Protein AF-A0A6C0HAN4-F1 (afdb_monomer_lite)

pLDDT: mean 85.99, std 15.48, range [33.06, 98.5]

Secondary structure (DSSP, 8-state):
-----BSSSHHHHHHHHT--S--TT-EEEEES-TTSSTB-SSHHHHHHH--EEEEE--STTHHHHHHH-TTSEEE--EEESSSS--EEE-SSTT-EEGGG--S-----EEE---EEEHHHHHHHHHTT--

Sequence (130 aa):
MNYFYSQQGEDIYIYNNFINKIVPDGTFIELGAVDGVIYSNTKFFEDKLKFSGTLIEPTNQYANLIQNRPNCNCYNVAVNYTNEKVKFLGNFATAGLVPWMKNLKIFGIQIHKNIMLMENLFAKLSKKAI

Foldseek 3Di:
DQDAAAPPCLLVVCCVPPNVAADQLAEDEDELCQLVRHRDSCVSCCVPNVYEYEYEHQAPSLVNNCVNCVRHNYDNAAEDQDPDWFKWADNDSPTGTPVPDPDDPDDDIDTGDHYDHPVVVVVVVCVSVD

Radius of gyration: 15.44 Å; chains: 1; bounding box: 38×29×43 Å

Organism: NCBI:txid1070528

Structure (mmCIF, N/CA/C/O backbone):
data_AF-A0A6C0HAN4-F1
#
_entry.id   AF-A0A6C0HAN4-F1
#
loop_
_atom_site.group_PDB
_atom_site.id
_atom_site.type_symbol
_atom_site.label_atom_id
_atom_site.label_alt_id
_atom_site.label_comp_id
_atom_site.label_asym_id
_atom_site.label_entity_id
_atom_site.label_seq_id
_atom_site.pdbx_PDB_ins_code
_atom_site.Cartn_x
_atom_site.Cartn_y
_atom_site.Cartn_z
_atom_site.occupancy
_atom_site.B_iso_or_equiv
_atom_site.auth_seq_id
_atom_site.auth_comp_id
_atom_site.auth_asym_id
_atom_site.auth_atom_id
_atom_site.pdbx_PDB_model_num
ATOM 1 N N . MET A 1 1 ? -20.244 -5.641 12.432 1.00 66.00 1 MET A N 1
ATOM 2 C CA . MET A 1 1 ? -19.399 -6.660 11.772 1.00 66.00 1 MET A CA 1
ATOM 3 C C . MET A 1 1 ? -18.113 -6.004 11.305 1.00 66.00 1 MET A C 1
ATOM 5 O O . MET A 1 1 ? -18.171 -4.879 10.818 1.00 66.00 1 MET A O 1
ATOM 9 N N . ASN A 1 2 ? -16.978 -6.680 11.488 1.00 82.88 2 ASN A N 1
ATOM 10 C CA . ASN A 1 2 ? -15.715 -6.272 10.876 1.00 82.88 2 ASN A CA 1
ATOM 11 C C . ASN A 1 2 ? -15.754 -6.659 9.395 1.00 82.88 2 ASN A C 1
ATOM 13 O O . ASN A 1 2 ? -16.180 -7.765 9.071 1.00 82.88 2 ASN A O 1
ATOM 17 N N . TYR A 1 3 ? -15.370 -5.733 8.520 1.00 92.50 3 TYR A N 1
ATOM 18 C CA . TYR A 1 3 ? -15.288 -5.962 7.080 1.00 92.50 3 TYR A CA 1
ATOM 19 C C . TYR A 1 3 ? -13.810 -6.014 6.693 1.00 92.50 3 TYR A C 1
ATOM 21 O O . TYR A 1 3 ? -13.075 -5.075 7.001 1.00 92.50 3 TYR A O 1
ATOM 29 N N . PHE A 1 4 ? -13.403 -7.113 6.066 1.00 97.12 4 PHE A N 1
ATOM 30 C CA . PHE A 1 4 ? -12.035 -7.416 5.648 1.00 97.12 4 PHE A CA 1
ATOM 31 C C . PHE A 1 4 ? -11.961 -7.441 4.115 1.00 97.12 4 PHE A C 1
ATOM 33 O O . PHE A 1 4 ? -12.977 -7.655 3.452 1.00 97.12 4 PHE A O 1
ATOM 40 N N . TYR A 1 5 ? -10.783 -7.169 3.563 1.00 97.62 5 TYR A N 1
ATOM 41 C CA . TYR A 1 5 ? -10.574 -6.836 2.152 1.00 97.62 5 TYR A CA 1
ATOM 42 C C . TYR A 1 5 ? -9.526 -7.716 1.464 1.00 97.62 5 TYR A C 1
ATOM 44 O O . TYR A 1 5 ? -9.535 -7.798 0.234 1.00 97.62 5 TYR A O 1
ATOM 52 N N . SER A 1 6 ? -8.636 -8.355 2.229 1.00 97.12 6 SER A N 1
ATOM 53 C CA . SER A 1 6 ? -7.533 -9.142 1.674 1.00 97.12 6 SER A CA 1
ATOM 54 C C . SER A 1 6 ? -8.017 -10.312 0.811 1.00 97.12 6 SER A C 1
ATOM 56 O O . SER A 1 6 ? -9.103 -10.861 1.013 1.00 97.12 6 SER A O 1
ATOM 58 N N . GLN A 1 7 ? -7.210 -10.701 -0.179 1.00 95.69 7 GLN A N 1
ATOM 59 C CA . GLN A 1 7 ? -7.583 -11.770 -1.109 1.00 95.69 7 GLN A CA 1
ATOM 60 C C . GLN A 1 7 ? -7.602 -13.148 -0.441 1.00 95.69 7 GLN A C 1
ATOM 62 O O . GLN A 1 7 ? -8.434 -13.986 -0.793 1.00 95.69 7 GLN A O 1
ATOM 67 N N . GLN A 1 8 ? -6.670 -13.401 0.480 1.00 96.38 8 GLN A N 1
ATOM 68 C CA . GLN A 1 8 ? -6.440 -14.715 1.078 1.00 96.38 8 GLN A CA 1
ATOM 69 C C . GLN A 1 8 ? -6.582 -14.699 2.608 1.00 96.38 8 GLN A C 1
ATOM 71 O O . GLN A 1 8 ? -6.220 -15.670 3.272 1.00 96.38 8 GLN A O 1
ATOM 76 N N . GLY A 1 9 ? -7.163 -13.638 3.175 1.00 97.12 9 GLY A N 1
ATOM 77 C CA . GLY A 1 9 ? -7.403 -13.516 4.611 1.00 97.12 9 GLY A CA 1
ATOM 78 C C . GLY A 1 9 ? -6.191 -13.025 5.406 1.00 97.12 9 GLY A C 1
ATOM 79 O O . GLY A 1 9 ? -6.142 -13.225 6.619 1.00 97.12 9 GLY A O 1
ATOM 80 N N . GLU A 1 10 ? -5.210 -12.395 4.764 1.00 97.75 10 GLU A N 1
ATOM 81 C CA . GLU A 1 10 ? -4.022 -11.840 5.410 1.00 97.75 10 GLU A CA 1
ATOM 82 C C . GLU A 1 10 ? -4.382 -10.789 6.468 1.00 97.75 10 GLU A C 1
ATOM 84 O O . GLU A 1 10 ? -3.838 -10.807 7.573 1.00 97.75 10 GLU A O 1
ATOM 89 N N . ASP A 1 11 ? -5.341 -9.907 6.178 1.00 97.69 11 ASP A N 1
ATOM 90 C CA . ASP A 1 11 ? -5.802 -8.893 7.132 1.00 97.6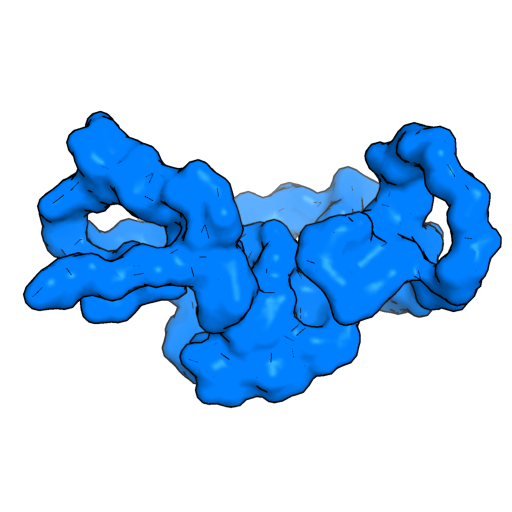9 11 ASP A CA 1
ATOM 91 C C . ASP A 1 11 ? -6.524 -9.508 8.344 1.00 97.69 11 ASP A C 1
ATOM 93 O O . ASP A 1 11 ? -6.294 -9.088 9.480 1.00 97.69 11 ASP A O 1
ATOM 97 N N . ILE A 1 12 ? -7.312 -10.566 8.134 1.00 97.94 12 ILE A N 1
ATOM 98 C CA . ILE A 1 12 ? -7.9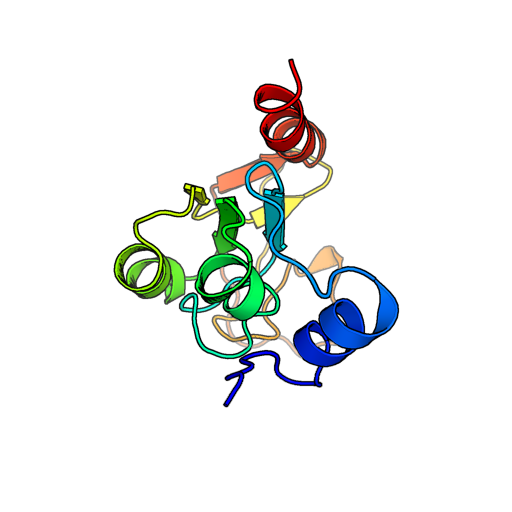31 -11.368 9.199 1.00 97.94 12 ILE A CA 1
ATOM 99 C C . ILE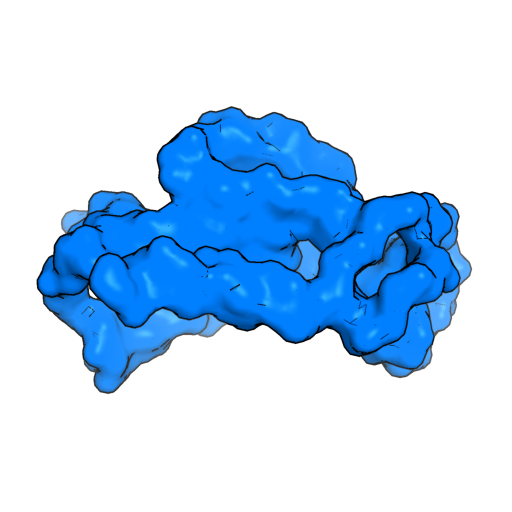 A 1 12 ? -6.853 -12.037 10.054 1.00 97.94 12 ILE A C 1
ATOM 101 O O . ILE A 1 12 ? -6.920 -11.997 11.285 1.00 97.94 12 ILE A O 1
ATOM 105 N N . TYR A 1 13 ? -5.854 -12.652 9.416 1.00 98.25 13 TYR A N 1
ATOM 106 C CA . TYR A 1 13 ? -4.764 -13.327 10.111 1.00 98.25 13 TYR A CA 1
ATOM 107 C C . TYR A 1 13 ? -3.969 -12.344 10.973 1.00 98.25 13 TYR A C 1
ATOM 109 O O . TYR A 1 13 ? -3.723 -12.625 12.149 1.00 98.25 13 TYR A O 1
ATOM 117 N N . ILE A 1 14 ? -3.618 -11.174 10.429 1.00 97.19 14 ILE A N 1
ATOM 118 C CA . ILE A 1 14 ? -2.882 -10.153 11.176 1.00 97.19 14 ILE A CA 1
ATOM 119 C C . ILE A 1 14 ? -3.717 -9.620 12.343 1.00 97.19 14 ILE A C 1
ATOM 121 O O . ILE A 1 14 ? -3.203 -9.500 13.460 1.00 97.19 14 ILE A O 1
ATOM 125 N N . TYR A 1 15 ? -5.003 -9.340 12.108 1.00 96.94 15 TYR A N 1
ATOM 126 C CA . TYR A 1 15 ? -5.913 -8.876 13.149 1.00 96.94 15 TYR A CA 1
ATOM 127 C C . TYR A 1 15 ? -5.996 -9.888 14.293 1.00 96.94 15 TYR A C 1
ATOM 129 O O . TYR A 1 15 ? -5.701 -9.543 15.432 1.00 96.94 15 TYR A O 1
ATOM 137 N N . ASN A 1 16 ? -6.314 -11.149 13.998 1.00 96.94 16 ASN A N 1
ATOM 138 C CA . ASN A 1 16 ? -6.553 -12.163 15.025 1.00 96.94 16 ASN A CA 1
ATOM 139 C C . ASN A 1 16 ? -5.307 -12.510 15.850 1.00 96.94 16 ASN A C 1
ATOM 141 O O . ASN A 1 16 ? -5.443 -12.835 17.028 1.00 96.94 16 ASN A O 1
ATOM 145 N N . ASN A 1 17 ? -4.113 -12.449 15.252 1.00 97.88 17 ASN A N 1
ATOM 146 C CA . ASN A 1 17 ? -2.893 -12.951 15.889 1.00 97.88 17 ASN A CA 1
ATOM 147 C C . ASN A 1 17 ? -1.977 -11.857 16.449 1.00 97.88 17 ASN A C 1
ATOM 149 O O . ASN A 1 17 ? -1.210 -12.140 17.367 1.00 97.88 17 ASN A O 1
ATOM 153 N N . PHE A 1 18 ? -2.027 -10.629 15.923 1.00 95.81 18 PHE A N 1
ATOM 154 C CA . PHE A 1 18 ? -1.041 -9.600 16.273 1.00 95.81 18 PHE A CA 1
ATOM 155 C C . PHE A 1 18 ? -1.672 -8.268 16.674 1.00 95.81 18 PHE A C 1
ATOM 157 O O . PHE A 1 18 ? -1.356 -7.740 17.740 1.00 95.81 18 PHE A O 1
ATOM 164 N N . ILE A 1 19 ? -2.550 -7.702 15.840 1.00 94.56 19 ILE A N 1
ATOM 165 C CA . ILE A 1 19 ? -3.036 -6.325 16.014 1.00 94.56 19 ILE A CA 1
ATOM 166 C C . ILE A 1 19 ? -4.567 -6.303 16.004 1.00 94.56 19 ILE A C 1
ATOM 168 O O . ILE A 1 19 ? -5.188 -6.040 14.978 1.00 94.56 19 ILE A O 1
ATOM 172 N N . ASN A 1 20 ? -5.176 -6.537 17.171 1.00 94.56 20 ASN A N 1
ATOM 173 C CA . ASN A 1 20 ? -6.636 -6.610 17.347 1.00 94.56 20 ASN A CA 1
ATOM 174 C C . ASN A 1 20 ? -7.272 -5.430 18.102 1.00 94.56 20 ASN A C 1
ATOM 176 O O . ASN A 1 20 ? -8.427 -5.510 18.526 1.00 94.56 20 ASN A O 1
ATOM 180 N N . LYS A 1 21 ? -6.543 -4.326 18.272 1.00 93.94 21 LYS A N 1
ATOM 181 C CA . LYS A 1 21 ? -6.985 -3.144 19.025 1.00 93.94 21 LYS A CA 1
ATOM 182 C C . LYS A 1 21 ? -6.662 -1.858 18.276 1.00 93.94 21 LYS A C 1
ATOM 184 O O . LYS A 1 21 ? -5.831 -1.860 17.376 1.00 93.94 21 LYS A O 1
ATOM 189 N N . ILE A 1 22 ? -7.322 -0.765 18.654 1.00 93.75 22 ILE A N 1
ATOM 190 C CA . ILE A 1 22 ? -7.022 0.569 18.117 1.00 93.75 22 ILE A CA 1
ATOM 191 C C . ILE A 1 22 ? -5.585 0.941 18.495 1.00 93.75 22 ILE A C 1
ATOM 193 O O . ILE A 1 22 ? -5.205 0.826 19.661 1.00 93.75 22 ILE A O 1
ATOM 197 N N . VAL A 1 23 ? -4.815 1.411 17.516 1.00 89.56 23 VAL A N 1
ATOM 198 C CA . VAL A 1 23 ? -3.417 1.822 17.681 1.00 89.56 23 VAL A CA 1
ATOM 199 C C . VAL A 1 23 ? -3.253 3.167 16.955 1.00 89.56 23 VAL A C 1
ATOM 201 O O . VAL A 1 23 ? -3.019 3.191 15.747 1.00 89.56 23 VAL A O 1
ATOM 204 N N . PRO A 1 24 ? -3.470 4.295 17.662 1.00 83.12 24 PRO A N 1
ATOM 205 C CA . PRO A 1 24 ? -3.608 5.622 17.048 1.00 83.12 24 PRO A CA 1
ATOM 206 C C . PRO A 1 24 ? -2.388 6.123 16.264 1.00 83.12 24 PRO A C 1
ATOM 208 O O . PRO A 1 24 ? -2.525 6.993 15.411 1.00 83.12 24 PRO A O 1
ATOM 211 N N . ASP A 1 25 ? -1.207 5.606 16.577 1.00 89.88 25 ASP A N 1
ATOM 212 C CA . ASP A 1 25 ? 0.085 5.968 15.998 1.00 89.88 25 ASP A CA 1
ATOM 213 C C . ASP A 1 25 ? 0.603 4.935 14.997 1.00 89.88 25 ASP A C 1
ATOM 215 O O . ASP A 1 25 ? 1.667 5.114 14.402 1.00 89.88 25 ASP A O 1
ATOM 219 N N . GLY A 1 26 ? -0.123 3.839 14.794 1.00 93.88 26 GLY A N 1
ATOM 220 C CA . GLY A 1 26 ? 0.411 2.785 13.964 1.00 93.88 26 GLY A CA 1
ATOM 221 C C . GLY A 1 26 ? 0.344 3.115 12.483 1.00 93.88 26 GLY A C 1
ATOM 222 O O . GLY A 1 26 ? -0.439 3.942 11.993 1.00 93.88 26 GLY A O 1
ATOM 223 N N . THR A 1 27 ? 1.242 2.462 11.762 1.00 95.81 27 THR A N 1
ATOM 224 C CA . THR A 1 27 ? 1.482 2.747 10.358 1.00 95.81 27 THR A CA 1
ATOM 225 C C . THR A 1 27 ? 1.588 1.454 9.581 1.00 95.81 27 THR A C 1
ATOM 227 O O . THR A 1 27 ? 2.020 0.433 10.117 1.00 95.81 27 THR A O 1
ATOM 230 N N . PHE A 1 28 ? 1.216 1.506 8.310 1.00 96.12 28 PHE A N 1
ATOM 231 C CA . PHE A 1 28 ? 1.452 0.406 7.392 1.00 96.12 28 PHE A CA 1
ATOM 232 C C . PHE A 1 28 ? 2.098 0.893 6.107 1.00 96.12 28 PHE A C 1
ATOM 234 O O . PHE A 1 28 ? 2.022 2.065 5.717 1.00 96.12 28 PHE A O 1
ATOM 241 N N . ILE A 1 29 ? 2.672 -0.079 5.415 1.00 96.38 29 ILE A N 1
ATOM 242 C CA . ILE A 1 29 ? 3.038 0.039 4.024 1.00 96.38 29 ILE A CA 1
ATOM 243 C C . ILE A 1 29 ? 2.476 -1.132 3.235 1.00 96.38 29 ILE A C 1
ATOM 245 O O . ILE A 1 29 ? 2.554 -2.272 3.682 1.00 96.38 29 ILE A O 1
ATOM 249 N N . GLU A 1 30 ? 1.936 -0.843 2.056 1.00 96.69 30 GLU A N 1
ATOM 250 C CA . GLU A 1 30 ? 1.432 -1.856 1.135 1.00 96.69 30 GLU A CA 1
ATOM 251 C C . GLU A 1 30 ? 2.056 -1.669 -0.251 1.00 96.69 30 GLU A C 1
ATOM 253 O O . GLU A 1 30 ? 1.991 -0.584 -0.838 1.00 96.69 30 GLU A O 1
ATOM 258 N N . LEU A 1 31 ? 2.684 -2.734 -0.754 1.00 95.19 31 LEU A N 1
ATOM 259 C CA . LEU A 1 31 ? 3.229 -2.817 -2.107 1.00 95.19 31 LEU A CA 1
ATOM 260 C C . LEU A 1 31 ? 2.248 -3.577 -2.994 1.00 95.19 31 LEU A C 1
ATOM 262 O O . LEU A 1 31 ? 1.874 -4.694 -2.652 1.00 95.19 31 LEU A O 1
ATOM 266 N N . GLY A 1 32 ? 1.883 -2.994 -4.137 1.00 94.25 32 GLY A N 1
ATOM 267 C CA . GLY A 1 32 ? 0.855 -3.559 -5.012 1.00 94.25 32 GLY A CA 1
ATOM 268 C C . GLY A 1 32 ? -0.544 -3.269 -4.479 1.00 94.25 32 GLY A C 1
ATOM 269 O O . GLY A 1 32 ? -1.326 -4.186 -4.260 1.00 94.25 32 GLY A O 1
ATOM 270 N N . ALA A 1 33 ? -0.840 -1.991 -4.227 1.00 96.94 33 ALA A N 1
ATOM 271 C CA . ALA A 1 33 ? -2.101 -1.564 -3.624 1.00 96.94 33 ALA A CA 1
ATOM 272 C C . ALA A 1 33 ? -3.313 -1.613 -4.577 1.00 96.94 33 ALA A C 1
ATOM 274 O O . ALA A 1 33 ? -4.424 -1.328 -4.135 1.00 96.94 33 ALA A O 1
ATOM 275 N N . VAL A 1 34 ? -3.135 -1.963 -5.860 1.00 95.94 34 VAL A N 1
ATOM 276 C CA . VAL A 1 34 ? -4.220 -2.119 -6.846 1.00 95.94 34 VAL A CA 1
ATOM 277 C C . VAL A 1 34 ? -5.049 -0.825 -6.931 1.00 95.94 34 VAL A C 1
ATOM 279 O O . VAL A 1 34 ? -4.506 0.238 -7.223 1.00 95.94 34 VAL A O 1
ATOM 282 N N . ASP A 1 35 ? -6.353 -0.875 -6.670 1.00 97.38 35 ASP A N 1
ATOM 283 C CA . ASP A 1 35 ? -7.240 0.287 -6.615 1.00 97.38 35 ASP A CA 1
ATOM 284 C C . ASP A 1 35 ? -7.437 0.808 -5.181 1.00 97.38 35 ASP A C 1
ATOM 286 O O . ASP A 1 35 ? -8.258 1.691 -4.948 1.00 97.38 35 ASP A O 1
ATOM 290 N N . GLY A 1 36 ? -6.711 0.262 -4.208 1.00 97.75 36 GLY A N 1
ATOM 291 C CA . GLY A 1 36 ? -6.787 0.616 -2.796 1.00 97.75 36 GLY A CA 1
ATOM 292 C C . GLY A 1 36 ? -7.885 -0.084 -2.003 1.00 97.75 36 GLY A C 1
ATOM 293 O O . GLY A 1 36 ? -7.969 0.130 -0.794 1.00 97.75 36 GLY A O 1
ATOM 294 N N . VAL A 1 37 ? -8.734 -0.892 -2.639 1.00 97.50 37 VAL A N 1
ATOM 295 C CA . VAL A 1 37 ? -9.843 -1.587 -1.971 1.00 97.50 37 VAL A CA 1
ATOM 296 C C . VAL A 1 37 ? -9.789 -3.075 -2.259 1.00 97.50 37 VAL A C 1
ATOM 298 O O . VAL A 1 37 ? -9.786 -3.878 -1.326 1.00 97.50 37 VAL A O 1
ATOM 301 N N . ILE A 1 38 ? -9.745 -3.441 -3.537 1.00 95.69 38 ILE A N 1
ATOM 302 C CA . ILE A 1 38 ? -9.692 -4.827 -3.979 1.00 95.69 38 ILE A CA 1
ATOM 303 C C . ILE A 1 38 ? -8.389 -5.440 -3.473 1.00 95.69 38 ILE A C 1
ATOM 305 O O . ILE A 1 38 ? -7.304 -4.940 -3.761 1.00 95.69 38 ILE A O 1
ATOM 309 N N . TYR A 1 39 ? -8.522 -6.536 -2.725 1.00 97.12 39 TYR A N 1
ATOM 310 C CA . TYR A 1 39 ? -7.411 -7.309 -2.168 1.00 97.12 39 TYR A CA 1
ATOM 311 C C . TYR A 1 39 ? -6.526 -6.550 -1.176 1.00 97.12 39 TYR A C 1
ATOM 313 O O . TYR A 1 39 ? -5.439 -7.029 -0.862 1.00 97.12 39 TYR A O 1
ATOM 321 N N . SER A 1 40 ? -6.971 -5.400 -0.655 1.00 98.06 40 SER A N 1
ATOM 322 C CA . SER A 1 40 ? -6.131 -4.625 0.254 1.00 98.06 40 SER A CA 1
ATOM 323 C C . SER A 1 40 ? -5.909 -5.368 1.568 1.00 98.06 40 SER A C 1
ATOM 325 O O . SER A 1 40 ? -6.845 -5.698 2.294 1.00 98.06 40 SER A O 1
ATOM 327 N N . ASN A 1 41 ? -4.644 -5.539 1.923 1.00 98.00 41 ASN A N 1
ATOM 328 C CA . ASN A 1 41 ? -4.228 -6.102 3.200 1.00 98.00 41 ASN A CA 1
ATOM 329 C C . ASN A 1 41 ? -4.272 -5.073 4.335 1.00 98.00 41 ASN A C 1
ATOM 331 O O . ASN A 1 41 ? -4.167 -5.4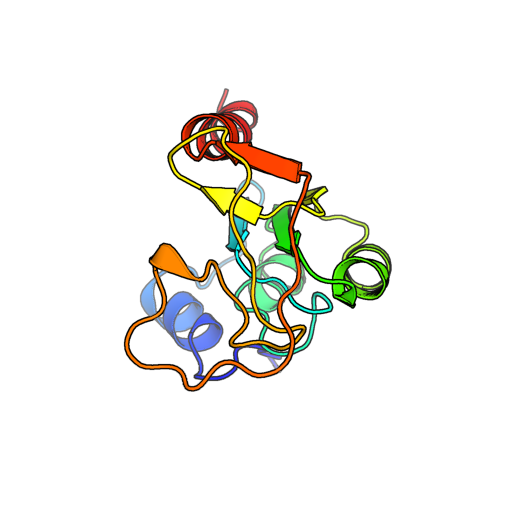31 5.507 1.00 98.00 41 ASN A O 1
ATOM 335 N N . THR A 1 42 ? -4.409 -3.783 4.011 1.00 98.19 42 THR A N 1
ATOM 336 C CA . THR A 1 42 ? -4.263 -2.690 4.984 1.00 98.19 42 THR A CA 1
ATOM 337 C C . THR A 1 42 ? -5.532 -1.875 5.205 1.00 98.19 42 THR A C 1
ATOM 339 O O . THR A 1 42 ? -5.647 -1.178 6.218 1.00 98.19 42 THR A O 1
ATOM 342 N N . LYS A 1 43 ? -6.528 -1.986 4.316 1.00 98.06 43 LYS A N 1
ATOM 343 C CA . LYS A 1 43 ? -7.765 -1.201 4.394 1.00 98.06 43 LYS A CA 1
ATOM 344 C C . LYS A 1 43 ? -8.545 -1.404 5.687 1.00 98.06 43 LYS A C 1
ATOM 346 O O . LYS A 1 43 ? -8.974 -0.419 6.285 1.00 98.06 43 LYS A O 1
ATOM 351 N N . PHE A 1 44 ? -8.653 -2.641 6.170 1.00 97.56 44 PHE A N 1
ATOM 352 C CA . PHE A 1 44 ? -9.269 -2.912 7.471 1.00 97.56 44 PHE A CA 1
ATOM 353 C C . PHE A 1 44 ? -8.592 -2.117 8.601 1.00 97.56 44 PHE A C 1
ATOM 355 O O . PHE A 1 44 ? -9.270 -1.525 9.442 1.00 97.56 44 PHE A O 1
ATOM 362 N N . PHE A 1 45 ? -7.261 -2.065 8.610 1.00 97.25 45 PHE A N 1
ATOM 363 C CA . PHE A 1 45 ? -6.511 -1.422 9.681 1.00 97.25 45 PHE A CA 1
ATOM 364 C C . PHE A 1 45 ? -6.598 0.108 9.644 1.00 97.25 45 PHE A C 1
ATOM 366 O O . PHE A 1 45 ? -6.668 0.734 10.703 1.00 97.25 45 PHE A O 1
ATOM 373 N N . GLU A 1 46 ? -6.657 0.712 8.454 1.00 96.38 46 GLU A N 1
ATOM 374 C CA . GLU A 1 46 ? -6.990 2.138 8.324 1.00 96.38 46 GLU A CA 1
ATOM 375 C C . GLU A 1 46 ? -8.408 2.404 8.858 1.00 96.38 46 GLU A C 1
ATOM 377 O O . GLU A 1 46 ? -8.587 3.201 9.779 1.00 96.38 46 GLU A O 1
ATOM 382 N N . ASP A 1 47 ? -9.406 1.681 8.335 1.00 95.12 47 ASP A N 1
ATOM 383 C CA . ASP A 1 47 ? -10.825 1.934 8.605 1.00 95.12 47 ASP A CA 1
ATOM 384 C C . ASP A 1 47 ? -11.206 1.682 10.074 1.00 95.12 47 ASP A C 1
ATOM 386 O O . ASP A 1 47 ? -12.114 2.329 10.605 1.00 95.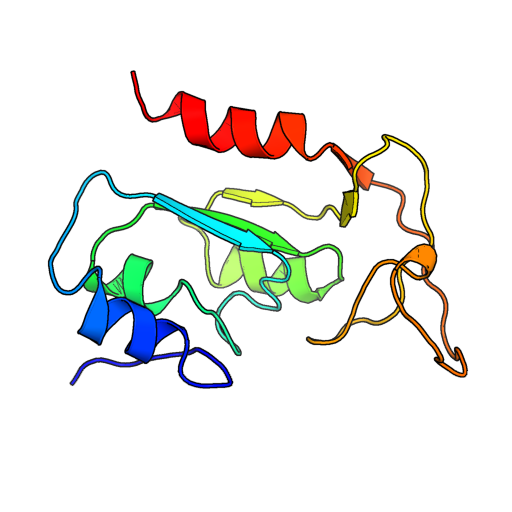12 47 ASP A O 1
ATOM 390 N N . LYS A 1 48 ? -10.583 0.687 10.721 1.00 95.25 48 LYS A N 1
ATOM 391 C CA . LYS A 1 48 ? -10.998 0.192 12.045 1.00 95.25 48 LYS A CA 1
ATOM 392 C C . LYS A 1 48 ? -10.003 0.477 13.153 1.00 95.25 48 LYS A C 1
ATOM 394 O O . LYS A 1 48 ? -10.433 0.714 14.281 1.00 95.25 48 LYS A O 1
ATOM 399 N N . LEU A 1 49 ? -8.703 0.447 12.865 1.00 95.06 49 LEU A N 1
ATOM 400 C CA . LEU A 1 49 ? -7.665 0.566 13.895 1.00 95.06 49 LEU A CA 1
ATOM 401 C C . LEU A 1 49 ? -6.945 1.919 13.882 1.00 95.06 49 LEU A C 1
ATOM 403 O O . LEU A 1 49 ? -6.105 2.148 14.752 1.00 95.06 49 LEU A O 1
ATOM 407 N N . LYS A 1 50 ? -7.350 2.831 12.984 1.00 93.38 50 LYS A N 1
ATOM 408 C CA . LYS A 1 50 ? -6.836 4.204 12.831 1.00 93.38 50 LYS A CA 1
ATOM 409 C C . LYS A 1 50 ? -5.387 4.289 12.350 1.00 93.38 50 LYS A C 1
ATOM 411 O O . LYS A 1 50 ? -4.738 5.310 12.563 1.00 93.38 50 LYS A O 1
ATOM 416 N N . PHE A 1 51 ? -4.883 3.249 11.687 1.00 96.44 51 PHE A N 1
ATOM 417 C CA . PHE A 1 51 ? -3.556 3.333 11.092 1.00 96.44 51 PHE A CA 1
ATOM 418 C C . PHE A 1 51 ? -3.497 4.366 9.974 1.00 96.44 51 PHE A C 1
ATOM 420 O O . PHE A 1 51 ? -4.445 4.535 9.210 1.00 96.44 51 PHE A O 1
ATOM 427 N N . SER A 1 52 ? -2.333 4.998 9.841 1.00 95.50 52 SER A N 1
ATOM 428 C CA . SER A 1 52 ? -2.002 5.820 8.677 1.00 95.50 52 SER A CA 1
ATOM 429 C C . SER A 1 52 ? -1.083 5.063 7.718 1.00 95.50 52 SER A C 1
ATOM 431 O O . SER A 1 52 ? -0.221 4.293 8.139 1.00 95.50 52 SER A O 1
ATOM 433 N N . GLY A 1 53 ? -1.266 5.267 6.416 1.00 95.12 53 GLY A N 1
ATOM 434 C CA . GLY A 1 53 ? -0.700 4.376 5.407 1.00 95.12 53 GLY A CA 1
ATOM 435 C C . GLY A 1 53 ? 0.219 5.022 4.389 1.00 95.12 53 GLY A C 1
ATOM 436 O O . GLY A 1 53 ? 0.033 6.179 4.009 1.00 95.12 53 GLY A O 1
ATOM 437 N N . THR A 1 54 ? 1.165 4.232 3.882 1.00 97.31 54 THR A N 1
ATOM 438 C CA . THR A 1 54 ? 1.797 4.456 2.575 1.00 97.31 54 THR A CA 1
ATOM 439 C C . THR A 1 54 ? 1.405 3.335 1.618 1.00 97.31 54 THR A C 1
ATOM 441 O O . THR A 1 54 ? 1.574 2.162 1.935 1.00 97.31 54 THR A O 1
ATOM 444 N N . LEU A 1 55 ? 0.904 3.696 0.440 1.00 97.75 55 LEU A N 1
ATOM 445 C CA . LEU A 1 55 ? 0.445 2.760 -0.583 1.00 97.75 55 LEU A CA 1
ATOM 446 C C . LEU A 1 55 ? 1.266 2.957 -1.854 1.00 97.75 55 LEU A C 1
ATOM 448 O O . LEU A 1 55 ? 1.480 4.090 -2.295 1.00 97.75 55 LEU A O 1
ATOM 452 N N . ILE A 1 56 ? 1.733 1.861 -2.443 1.00 96.38 56 ILE A N 1
ATOM 453 C CA . ILE A 1 56 ? 2.511 1.888 -3.679 1.00 96.38 56 ILE A CA 1
ATOM 454 C C . ILE A 1 56 ? 1.813 1.048 -4.733 1.00 96.38 56 ILE A C 1
ATOM 456 O O . ILE A 1 56 ? 1.575 -0.143 -4.534 1.00 96.38 56 ILE A O 1
ATOM 460 N N . GLU A 1 57 ? 1.542 1.672 -5.875 1.00 96.19 57 GLU A N 1
ATOM 461 C CA . GLU A 1 57 ? 0.953 1.009 -7.030 1.00 96.19 57 GLU A CA 1
ATOM 462 C C . GLU A 1 57 ? 1.600 1.527 -8.323 1.00 96.19 57 GLU A C 1
ATOM 464 O O . GLU A 1 57 ? 1.362 2.677 -8.701 1.00 96.19 57 GLU A O 1
ATOM 469 N N . PRO A 1 58 ? 2.426 0.721 -9.009 1.00 93.75 58 PRO A N 1
ATOM 470 C CA . PRO A 1 58 ? 3.109 1.132 -10.239 1.00 93.75 58 PRO A CA 1
ATOM 471 C C . PRO A 1 58 ? 2.194 1.241 -11.473 1.00 93.75 58 PRO A C 1
ATOM 473 O O . PRO A 1 58 ? 2.537 1.917 -12.444 1.00 93.75 58 PRO A O 1
ATOM 476 N N . THR A 1 59 ? 1.037 0.580 -11.480 1.00 93.06 59 THR A N 1
ATOM 477 C CA . THR A 1 59 ? 0.184 0.465 -12.672 1.00 93.06 59 THR A CA 1
ATOM 478 C C . THR A 1 59 ? -0.835 1.602 -12.798 1.00 93.06 59 THR A C 1
ATOM 480 O O . THR A 1 59 ? -0.910 2.502 -11.960 1.00 93.06 59 THR A O 1
ATOM 483 N N . ASN A 1 60 ? -1.666 1.566 -13.847 1.00 93.75 60 ASN A N 1
ATOM 484 C CA . ASN A 1 60 ? -2.704 2.579 -14.070 1.00 93.75 60 ASN A CA 1
ATOM 485 C C . ASN A 1 60 ? -3.827 2.528 -13.019 1.00 93.75 60 ASN A C 1
ATOM 487 O O . ASN A 1 60 ? -4.603 3.477 -12.908 1.00 93.75 60 ASN A O 1
ATOM 491 N N . GLN A 1 61 ? -3.902 1.459 -12.218 1.00 95.69 61 GLN A N 1
ATOM 492 C CA . GLN A 1 61 ? -4.856 1.350 -11.108 1.00 95.69 61 GLN A CA 1
ATOM 493 C C . GLN A 1 61 ? -4.620 2.409 -10.022 1.00 95.69 61 GLN A C 1
ATOM 495 O O . GLN A 1 61 ? -5.550 2.767 -9.298 1.00 95.69 61 GLN A O 1
ATOM 500 N N . TYR A 1 62 ? -3.423 3.008 -9.998 1.00 96.81 62 TYR A N 1
ATOM 501 C CA . TYR A 1 62 ? -3.083 4.146 -9.150 1.00 96.81 62 TYR A CA 1
ATOM 502 C C . TYR A 1 62 ? -4.112 5.290 -9.205 1.00 96.81 62 TYR A C 1
ATOM 504 O O . TYR A 1 62 ? -4.382 5.932 -8.191 1.00 96.81 62 TYR A O 1
ATOM 512 N N . ALA A 1 63 ? -4.720 5.547 -10.367 1.00 97.75 63 ALA A N 1
ATOM 513 C CA . ALA A 1 63 ? -5.722 6.605 -10.500 1.00 97.75 63 ALA A CA 1
ATOM 514 C C . ALA A 1 63 ? -6.970 6.351 -9.634 1.00 97.75 63 ALA A C 1
ATOM 516 O O . ALA A 1 63 ? -7.557 7.299 -9.113 1.00 97.75 63 ALA A O 1
ATOM 517 N N . ASN A 1 64 ? -7.354 5.086 -9.453 1.00 98.19 64 ASN A N 1
ATOM 518 C CA . ASN A 1 64 ? -8.445 4.702 -8.559 1.00 98.19 64 ASN A CA 1
ATOM 519 C C . ASN A 1 64 ? -7.961 4.646 -7.108 1.00 98.19 64 ASN A C 1
ATOM 521 O O . ASN A 1 64 ? -8.669 5.107 -6.217 1.00 98.19 64 ASN A O 1
ATOM 525 N N . LEU A 1 65 ? -6.729 4.175 -6.880 1.00 98.25 65 LEU A N 1
ATOM 526 C CA . LEU A 1 65 ? -6.097 4.143 -5.558 1.00 98.25 65 LEU A CA 1
ATOM 527 C C . LEU A 1 65 ? -6.184 5.494 -4.844 1.00 98.25 65 LEU A C 1
ATOM 529 O O . LEU A 1 65 ? -6.648 5.554 -3.709 1.00 98.25 65 LEU A O 1
ATOM 533 N N . ILE A 1 66 ? -5.783 6.584 -5.505 1.00 98.38 66 ILE A N 1
ATOM 534 C CA . ILE A 1 66 ? -5.775 7.916 -4.878 1.00 98.38 66 ILE A CA 1
ATOM 535 C C . ILE A 1 66 ? -7.180 8.441 -4.561 1.00 98.38 66 ILE A C 1
ATOM 537 O O . ILE A 1 66 ? -7.340 9.227 -3.631 1.00 98.38 66 ILE A O 1
ATOM 541 N N . GLN A 1 67 ? -8.194 7.998 -5.307 1.00 98.44 67 GLN A N 1
ATOM 542 C CA . GLN A 1 67 ? -9.591 8.354 -5.055 1.00 98.44 67 GLN A CA 1
ATOM 543 C C . GLN A 1 67 ? -10.167 7.539 -3.895 1.00 98.44 67 GLN A C 1
ATOM 545 O O . GLN A 1 67 ? -10.874 8.078 -3.049 1.00 98.44 67 GLN A O 1
ATOM 550 N N . ASN A 1 68 ? -9.827 6.251 -3.829 1.00 98.50 68 ASN A N 1
ATOM 551 C CA . ASN A 1 68 ? -10.315 5.328 -2.809 1.00 98.50 68 ASN A CA 1
ATOM 552 C C . ASN A 1 68 ? -9.583 5.472 -1.465 1.00 98.50 68 ASN A C 1
ATOM 554 O O . ASN A 1 68 ? -10.108 5.062 -0.427 1.00 98.50 68 ASN A O 1
ATOM 558 N N . ARG A 1 69 ? -8.359 6.015 -1.476 1.00 97.94 69 ARG A N 1
ATOM 559 C CA . ARG A 1 69 ? -7.454 6.094 -0.316 1.00 97.94 69 ARG A CA 1
ATOM 560 C C . ARG A 1 69 ? -6.870 7.502 -0.122 1.00 97.94 69 ARG A C 1
ATOM 562 O O . ARG A 1 69 ? -5.656 7.633 0.037 1.00 97.94 69 ARG A O 1
ATOM 569 N N . PRO A 1 70 ? -7.697 8.567 -0.091 1.00 97.62 70 PRO A N 1
ATOM 570 C CA . PRO A 1 70 ? -7.211 9.950 -0.104 1.00 97.62 70 PRO A CA 1
ATOM 571 C C . PRO A 1 70 ? -6.427 10.346 1.159 1.00 97.62 70 PRO A C 1
ATOM 573 O O . PRO A 1 70 ? -5.667 11.308 1.132 1.00 97.62 70 PRO A O 1
ATOM 576 N N . ASN A 1 71 ? -6.584 9.601 2.259 1.00 96.31 71 ASN A N 1
ATOM 577 C CA . ASN A 1 71 ? -5.874 9.842 3.519 1.00 96.31 71 ASN A CA 1
ATOM 578 C C . ASN A 1 71 ? -4.518 9.112 3.605 1.00 96.31 71 ASN A C 1
ATOM 580 O O . ASN A 1 71 ? -3.762 9.317 4.557 1.00 96.31 71 ASN A O 1
ATOM 584 N N . CYS A 1 72 ? -4.202 8.257 2.629 1.00 97.56 72 CYS A N 1
ATOM 585 C CA . CYS A 1 72 ? -2.938 7.534 2.553 1.00 97.56 72 CYS A CA 1
ATOM 586 C C . CYS A 1 72 ? -1.928 8.268 1.661 1.00 97.56 72 CYS A C 1
ATOM 588 O O . CYS A 1 72 ? -2.272 8.878 0.649 1.00 97.56 72 CYS A O 1
ATOM 590 N N . ASN A 1 73 ? -0.640 8.125 1.977 1.00 97.00 73 ASN A N 1
ATOM 591 C CA . ASN A 1 73 ? 0.432 8.576 1.095 1.00 97.00 73 ASN A CA 1
ATOM 592 C C . ASN A 1 73 ? 0.558 7.609 -0.090 1.00 97.00 73 ASN A C 1
ATOM 594 O O . ASN A 1 73 ? 1.133 6.530 0.053 1.00 97.00 73 ASN A O 1
ATOM 598 N N . CYS A 1 74 ? 0.032 7.982 -1.253 1.00 97.44 74 CYS A N 1
ATOM 599 C CA . CYS A 1 74 ? -0.018 7.106 -2.424 1.00 97.44 74 CYS A CA 1
ATOM 600 C C . CYS A 1 74 ? 1.075 7.448 -3.447 1.00 97.44 74 CYS A C 1
ATOM 602 O O . CYS A 1 74 ? 1.169 8.592 -3.897 1.00 97.44 74 CYS A O 1
ATOM 604 N N . TYR A 1 75 ? 1.842 6.453 -3.903 1.00 96.00 75 TYR A N 1
ATOM 605 C CA . TYR A 1 75 ? 2.913 6.640 -4.891 1.00 96.00 75 TYR A CA 1
ATOM 606 C C . TYR A 1 75 ? 2.753 5.754 -6.133 1.00 96.00 75 TYR A C 1
ATOM 608 O O . TYR A 1 75 ? 2.618 4.536 -6.019 1.00 96.00 75 TYR A O 1
ATOM 616 N N . ASN A 1 76 ? 2.853 6.370 -7.319 1.00 95.25 76 ASN A N 1
ATOM 617 C CA . ASN A 1 76 ? 2.861 5.670 -8.607 1.00 95.25 76 ASN A CA 1
ATOM 618 C C . ASN A 1 76 ? 4.285 5.317 -9.049 1.00 95.25 76 ASN A C 1
ATOM 620 O O . ASN A 1 76 ? 4.884 5.981 -9.900 1.00 95.25 76 ASN A O 1
ATOM 624 N N . VAL A 1 77 ? 4.861 4.320 -8.385 1.00 92.31 77 VAL A N 1
ATOM 625 C CA . VAL A 1 77 ? 6.254 3.899 -8.577 1.00 92.31 77 VAL A CA 1
ATOM 626 C C . VAL A 1 77 ? 6.369 2.386 -8.465 1.00 92.31 77 VAL A C 1
ATOM 628 O O . VAL A 1 77 ? 5.646 1.764 -7.690 1.00 92.31 77 VAL A O 1
ATOM 631 N N . ALA A 1 78 ? 7.325 1.794 -9.180 1.00 91.44 78 ALA A N 1
ATOM 632 C CA . ALA A 1 78 ? 7.793 0.450 -8.852 1.00 91.44 78 ALA A CA 1
ATOM 633 C C . ALA A 1 78 ? 8.908 0.525 -7.807 1.00 91.44 78 ALA A C 1
ATOM 635 O O . ALA A 1 78 ? 9.679 1.485 -7.758 1.00 91.44 78 ALA A O 1
ATOM 636 N N . VAL A 1 79 ? 8.998 -0.506 -6.976 1.00 90.56 79 VAL A N 1
ATOM 637 C CA . VAL A 1 79 ? 10.029 -0.618 -5.944 1.00 90.56 79 VAL A CA 1
ATOM 638 C C . VAL A 1 79 ? 11.098 -1.582 -6.413 1.00 90.56 79 VAL A C 1
ATOM 640 O O . VAL A 1 79 ? 10.786 -2.702 -6.811 1.00 90.56 79 VAL A O 1
ATOM 643 N N . ASN A 1 80 ? 12.353 -1.148 -6.366 1.00 90.00 80 ASN A N 1
ATOM 644 C CA . ASN A 1 80 ? 13.492 -1.980 -6.727 1.00 90.00 80 ASN A CA 1
ATOM 645 C C . ASN A 1 80 ? 14.670 -1.726 -5.778 1.00 90.00 80 ASN A C 1
ATOM 647 O O . ASN A 1 80 ? 14.714 -0.726 -5.057 1.00 90.00 80 ASN A O 1
ATOM 651 N N . TYR A 1 81 ? 15.634 -2.641 -5.787 1.00 86.50 81 TYR A N 1
ATOM 652 C CA . TYR A 1 81 ? 16.869 -2.490 -5.023 1.00 86.50 81 TYR A CA 1
ATOM 653 C C . TYR A 1 81 ? 17.820 -1.452 -5.642 1.00 86.50 81 TYR A C 1
ATOM 655 O O . TYR A 1 81 ? 18.539 -0.767 -4.925 1.00 86.50 81 TYR A O 1
ATOM 663 N N . THR A 1 82 ? 17.795 -1.302 -6.967 1.00 83.69 82 THR A N 1
ATOM 664 C CA . THR A 1 82 ? 18.636 -0.374 -7.737 1.00 83.69 82 THR A CA 1
ATOM 665 C C . THR A 1 82 ? 17.791 0.717 -8.392 1.00 83.69 82 THR A C 1
ATOM 667 O O . THR A 1 82 ? 16.630 0.503 -8.752 1.00 83.69 82 THR A O 1
ATOM 670 N N . ASN A 1 83 ? 18.383 1.900 -8.587 1.00 79.81 83 ASN A N 1
ATOM 671 C CA . ASN A 1 83 ? 17.721 3.050 -9.211 1.00 79.81 83 ASN A CA 1
ATOM 672 C C . ASN A 1 83 ? 17.836 3.005 -10.744 1.00 79.81 83 ASN A C 1
ATOM 674 O O . ASN A 1 83 ? 18.234 3.976 -11.388 1.00 79.81 83 ASN A O 1
ATOM 678 N N . GLU A 1 84 ? 17.556 1.845 -11.329 1.00 83.00 84 GLU A N 1
ATOM 679 C CA . GLU A 1 84 ? 17.666 1.611 -12.766 1.00 83.00 84 GLU A CA 1
ATOM 680 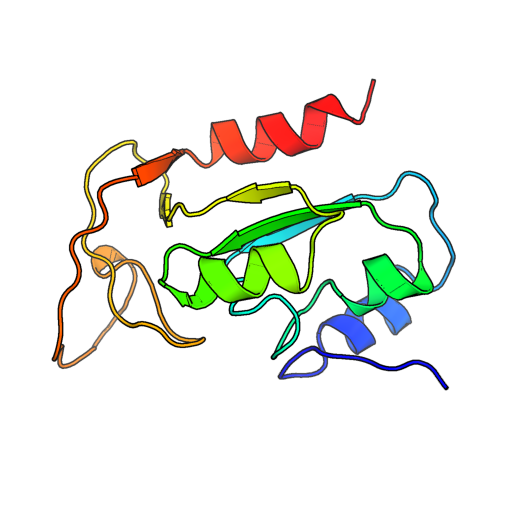C C . GLU A 1 84 ? 16.293 1.398 -13.400 1.00 83.00 84 GLU A C 1
ATOM 682 O O . GLU A 1 84 ? 15.352 0.943 -12.754 1.00 83.00 84 GLU A O 1
ATOM 687 N N . LYS A 1 85 ? 16.170 1.696 -14.696 1.00 82.31 85 LYS A N 1
ATOM 688 C CA . LYS A 1 85 ? 14.939 1.388 -15.428 1.00 82.31 85 LYS A CA 1
ATOM 689 C C . LYS A 1 85 ? 14.791 -0.121 -15.558 1.00 82.31 85 LYS A C 1
ATOM 691 O O . LYS A 1 85 ? 15.628 -0.785 -16.162 1.00 82.31 85 LYS A O 1
ATOM 696 N N . VAL A 1 86 ? 13.670 -0.632 -15.074 1.00 84.56 86 VAL A N 1
ATOM 697 C CA . VAL A 1 86 ? 13.341 -2.056 -15.088 1.00 84.56 86 VAL A CA 1
ATOM 698 C C . VAL A 1 86 ? 12.050 -2.296 -15.864 1.00 84.56 86 VAL A C 1
ATOM 700 O O . VAL A 1 86 ? 11.138 -1.464 -15.889 1.00 84.56 86 VAL A O 1
ATOM 703 N N . LYS A 1 87 ? 11.978 -3.441 -16.549 1.00 86.25 87 LYS A N 1
ATOM 704 C CA . LYS A 1 87 ? 10.750 -3.863 -17.229 1.00 86.25 87 LYS A CA 1
ATOM 705 C C . LYS A 1 87 ? 9.725 -4.284 -16.183 1.00 86.25 87 LYS A C 1
ATOM 707 O O . LYS A 1 87 ? 10.043 -5.064 -15.286 1.00 86.25 87 LYS A O 1
ATOM 712 N N . PHE A 1 88 ? 8.505 -3.793 -16.344 1.00 87.38 88 PHE A N 1
ATOM 713 C CA . PHE A 1 88 ? 7.371 -4.112 -15.492 1.00 87.38 88 PHE A CA 1
ATOM 714 C C . PHE A 1 88 ? 6.287 -4.770 -16.353 1.00 87.38 88 PHE A C 1
ATOM 716 O O . PHE A 1 88 ? 6.051 -4.369 -17.493 1.00 87.38 88 PHE A O 1
ATOM 723 N N . LEU A 1 89 ? 5.668 -5.827 -15.847 1.00 87.56 89 LEU A N 1
ATOM 724 C CA . LEU A 1 89 ? 4.704 -6.628 -16.586 1.00 87.56 89 LEU A CA 1
ATOM 725 C C . LEU A 1 89 ? 3.359 -6.626 -15.872 1.00 87.56 89 LEU A C 1
ATOM 727 O O . LEU A 1 89 ? 3.292 -6.942 -14.689 1.00 87.56 89 LEU A O 1
ATOM 731 N N . GLY A 1 90 ? 2.297 -6.361 -16.634 1.00 84.19 90 GLY A N 1
ATOM 732 C CA . GLY A 1 90 ? 0.912 -6.477 -16.186 1.00 84.19 90 GLY A CA 1
ATOM 733 C C . GLY A 1 90 ? 0.293 -5.173 -15.676 1.00 84.19 90 GLY A C 1
ATOM 734 O O . GLY A 1 90 ? 0.969 -4.173 -15.460 1.00 84.19 90 GLY A O 1
ATOM 735 N N . ASN A 1 91 ? -1.029 -5.216 -15.500 1.00 84.19 91 ASN A N 1
ATOM 736 C CA . ASN A 1 91 ? -1.872 -4.152 -14.938 1.00 84.19 91 ASN A CA 1
ATOM 737 C C . ASN A 1 91 ? -2.941 -4.768 -14.006 1.00 84.19 91 ASN A C 1
ATOM 739 O O . ASN A 1 91 ? -4.096 -4.357 -13.999 1.00 84.19 91 ASN A O 1
ATOM 743 N N . PHE A 1 92 ? -2.565 -5.837 -13.302 1.00 83.94 92 PHE A N 1
ATOM 744 C CA . PHE A 1 92 ? -3.438 -6.657 -12.458 1.00 83.94 92 PHE A CA 1
ATOM 745 C C . PHE A 1 92 ? -2.715 -6.992 -11.147 1.00 83.94 92 PHE A C 1
ATOM 747 O O . PHE A 1 92 ? -1.525 -6.718 -11.021 1.00 83.94 92 PHE A O 1
ATOM 754 N N . ALA A 1 93 ? -3.396 -7.641 -10.199 1.00 83.06 93 ALA A N 1
ATOM 755 C CA . ALA A 1 93 ? -2.833 -7.987 -8.885 1.00 83.06 93 ALA A CA 1
ATOM 756 C C . ALA A 1 93 ? -1.544 -8.839 -8.937 1.00 83.06 93 ALA A C 1
ATOM 758 O O . ALA A 1 93 ? -0.759 -8.832 -7.999 1.00 83.06 93 ALA A O 1
ATOM 759 N N . THR A 1 94 ? -1.290 -9.549 -10.041 1.00 84.88 94 THR A N 1
ATOM 760 C CA . THR A 1 94 ? -0.075 -10.360 -10.247 1.00 84.88 94 THR A CA 1
ATOM 761 C C . THR A 1 94 ? 1.012 -9.636 -11.052 1.00 84.88 94 THR A C 1
ATOM 763 O O . THR A 1 94 ? 1.898 -10.284 -11.615 1.00 84.88 94 THR A O 1
ATOM 766 N N . ALA A 1 95 ? 0.910 -8.314 -11.204 1.00 87.06 95 ALA A N 1
ATOM 767 C CA . ALA A 1 95 ? 1.883 -7.522 -11.940 1.00 87.06 95 ALA A CA 1
ATOM 768 C C . ALA A 1 95 ? 3.212 -7.412 -11.181 1.00 87.06 95 ALA A C 1
ATOM 770 O O . ALA A 1 95 ? 3.259 -7.501 -9.955 1.00 87.06 95 ALA A O 1
ATOM 771 N N . GLY A 1 96 ? 4.314 -7.216 -11.903 1.00 88.31 96 GLY A N 1
ATOM 772 C CA . GLY A 1 96 ? 5.617 -7.200 -11.256 1.00 88.31 96 GLY A CA 1
ATOM 773 C C . GLY A 1 96 ? 6.793 -6.868 -12.155 1.00 88.31 96 GLY A C 1
ATOM 774 O O . GLY A 1 96 ? 6.687 -6.692 -13.369 1.00 88.31 96 GLY A O 1
ATOM 775 N N . LEU A 1 97 ? 7.955 -6.782 -11.518 1.00 89.56 97 LEU A N 1
ATOM 776 C CA . LEU A 1 97 ? 9.229 -6.570 -12.183 1.00 89.56 97 LEU A CA 1
ATOM 777 C C . LEU A 1 97 ? 9.680 -7.843 -12.897 1.00 89.56 97 LEU A C 1
ATOM 779 O O . LEU A 1 97 ? 9.952 -8.855 -12.258 1.00 89.56 97 LEU A O 1
ATOM 783 N N . VAL A 1 98 ? 9.833 -7.764 -14.220 1.00 86.50 98 VAL A N 1
ATOM 784 C CA . VAL A 1 98 ? 10.171 -8.909 -15.082 1.00 86.50 98 VAL A CA 1
ATOM 785 C C . VAL A 1 98 ? 11.411 -9.682 -14.612 1.00 86.50 98 VAL A C 1
ATOM 787 O O . VAL A 1 98 ? 11.334 -10.909 -14.599 1.00 86.50 98 VAL A O 1
ATOM 790 N N . PRO A 1 99 ? 12.526 -9.045 -14.189 1.00 83.50 99 PRO A N 1
ATOM 791 C CA . PRO A 1 99 ? 13.703 -9.783 -13.714 1.00 83.50 99 PRO A CA 1
ATOM 792 C C . PRO A 1 99 ? 13.427 -10.715 -12.524 1.00 83.50 99 PRO A C 1
ATOM 794 O O . PRO A 1 99 ? 14.144 -11.693 -12.331 1.00 83.50 99 PRO A O 1
ATOM 797 N N . TRP A 1 100 ? 12.381 -10.430 -11.746 1.00 83.12 100 TRP A N 1
ATOM 798 C CA . TRP A 1 100 ? 12.019 -11.166 -10.535 1.00 83.12 100 TRP A CA 1
ATOM 799 C C . TRP A 1 100 ? 10.856 -12.145 -10.751 1.00 83.12 100 TRP A C 1
ATOM 801 O O . TRP A 1 100 ? 10.463 -12.857 -9.829 1.00 83.12 100 TRP A O 1
ATOM 811 N N . MET A 1 101 ? 10.327 -12.232 -11.974 1.00 80.00 101 MET A N 1
ATOM 812 C CA . MET A 1 101 ? 9.250 -13.148 -12.334 1.00 80.00 101 MET A CA 1
ATOM 813 C C . MET A 1 101 ? 9.825 -14.375 -13.059 1.00 80.00 101 MET A C 1
ATOM 815 O O . MET A 1 101 ? 10.275 -14.287 -14.201 1.00 80.00 101 MET A O 1
ATOM 819 N N . LYS A 1 102 ? 9.818 -15.548 -12.414 1.00 66.00 102 LYS A N 1
ATOM 820 C CA . LYS A 1 102 ? 10.273 -16.802 -13.045 1.00 66.00 102 LYS A CA 1
ATOM 821 C C . LYS A 1 102 ? 9.200 -17.355 -14.001 1.00 66.00 102 LYS A C 1
ATOM 823 O O . LYS A 1 102 ? 8.033 -17.425 -13.636 1.00 66.00 102 LYS A O 1
ATOM 828 N N . ASN A 1 103 ? 9.615 -17.823 -15.183 1.00 57.62 103 ASN A N 1
ATOM 829 C CA . ASN A 1 103 ? 8.827 -18.664 -16.107 1.00 57.62 103 ASN A CA 1
ATOM 830 C C . ASN A 1 103 ? 7.493 -18.090 -16.641 1.00 57.62 103 ASN A C 1
ATOM 832 O O . ASN A 1 103 ? 6.495 -18.806 -16.696 1.00 57.62 103 ASN A O 1
ATOM 836 N N . LEU A 1 104 ? 7.460 -16.842 -17.118 1.00 56.56 104 LEU A N 1
ATOM 837 C CA . LEU A 1 104 ? 6.299 -16.313 -17.853 1.00 56.56 104 LEU A CA 1
ATOM 838 C C . LEU A 1 104 ? 6.547 -16.289 -19.368 1.00 56.56 104 LEU A C 1
ATOM 840 O O . LEU A 1 104 ? 7.548 -15.750 -19.834 1.00 56.56 104 LEU A O 1
ATOM 844 N N . LYS A 1 105 ? 5.607 -16.834 -20.157 1.00 47.09 105 LYS A N 1
ATOM 845 C CA . LYS A 1 105 ? 5.479 -16.509 -21.588 1.00 47.09 105 LYS A CA 1
ATOM 846 C C . LYS A 1 105 ? 4.871 -15.107 -21.676 1.00 47.09 105 LYS A C 1
ATOM 848 O O . LYS A 1 105 ? 3.683 -14.930 -21.429 1.00 47.09 105 LYS A O 1
ATOM 853 N N . ILE A 1 106 ? 5.708 -14.108 -21.931 1.00 51.06 106 ILE A N 1
ATOM 854 C CA . ILE A 1 106 ? 5.342 -12.692 -21.810 1.00 51.06 106 ILE A CA 1
ATOM 855 C C . ILE A 1 106 ? 4.576 -12.226 -23.057 1.00 51.06 106 ILE A C 1
ATOM 857 O O . ILE A 1 106 ? 5.140 -12.197 -24.148 1.00 51.06 106 ILE A O 1
ATOM 861 N N . PHE A 1 107 ? 3.331 -11.776 -22.880 1.00 48.44 107 PHE A N 1
ATOM 862 C CA . PHE A 1 107 ? 2.628 -10.893 -23.818 1.00 48.44 107 PHE A CA 1
ATOM 863 C C . PHE A 1 107 ? 2.345 -9.556 -23.109 1.00 48.44 107 PHE A C 1
ATOM 865 O O . PHE A 1 107 ? 1.825 -9.556 -21.998 1.00 48.44 107 PHE A O 1
ATOM 872 N N . GLY A 1 108 ? 2.706 -8.425 -23.733 1.00 55.28 108 GLY A N 1
ATOM 873 C CA . GLY A 1 108 ? 2.443 -7.067 -23.222 1.00 55.28 108 GLY A CA 1
ATOM 874 C C . GLY A 1 108 ? 3.470 -6.541 -22.208 1.00 55.28 108 GLY A C 1
ATOM 875 O O . GLY A 1 108 ? 3.235 -6.568 -21.009 1.00 55.28 108 GLY A O 1
ATOM 876 N N . ILE A 1 109 ? 4.613 -6.027 -22.677 1.00 55.22 109 ILE A N 1
ATOM 877 C CA . ILE A 1 109 ? 5.661 -5.437 -21.819 1.00 55.22 109 ILE A CA 1
ATOM 878 C C . ILE A 1 109 ? 5.396 -3.943 -21.611 1.00 55.22 109 ILE A C 1
ATOM 880 O O . ILE A 1 109 ? 5.257 -3.210 -22.589 1.00 55.22 109 ILE A O 1
ATOM 884 N N . GLN A 1 110 ? 5.442 -3.472 -20.361 1.00 56.47 110 GLN A N 1
ATOM 885 C CA . GLN A 1 110 ? 5.508 -2.047 -20.034 1.00 56.47 110 GLN A CA 1
ATOM 886 C C . GLN A 1 110 ? 6.922 -1.693 -19.535 1.00 56.47 110 GLN A C 1
ATOM 888 O O . GLN A 1 110 ? 7.580 -2.452 -18.822 1.00 56.47 110 GLN A O 1
ATOM 893 N N . ILE A 1 111 ? 7.444 -0.534 -19.938 1.00 58.56 111 ILE A N 1
ATOM 894 C CA . ILE A 1 111 ? 8.719 -0.018 -19.418 1.00 58.56 111 ILE A CA 1
ATOM 895 C C . ILE A 1 111 ? 8.380 1.031 -18.372 1.00 58.56 111 ILE A C 1
ATOM 897 O O . ILE A 1 111 ? 7.811 2.072 -18.709 1.00 58.56 111 ILE A O 1
ATOM 901 N N . HIS A 1 112 ? 8.726 0.772 -17.112 1.00 58.66 112 HIS A N 1
ATOM 902 C CA . HIS A 1 112 ? 8.421 1.710 -16.044 1.00 58.66 112 HIS A CA 1
ATOM 903 C C . HIS A 1 112 ? 9.577 2.693 -15.845 1.00 58.66 112 HIS A C 1
ATOM 905 O O . HIS A 1 112 ? 10.749 2.316 -15.821 1.00 58.66 112 HIS A O 1
ATOM 911 N N . LYS A 1 113 ? 9.239 3.985 -15.784 1.00 58.91 113 LYS A N 1
ATOM 912 C CA . LYS A 1 113 ? 10.212 5.086 -15.763 1.00 58.91 113 LYS A CA 1
ATOM 913 C C . LYS A 1 113 ? 10.501 5.616 -14.356 1.00 58.91 113 LYS A C 1
ATOM 915 O O . LYS A 1 113 ? 11.540 6.244 -14.187 1.00 58.91 113 LYS A O 1
ATOM 920 N N . ASN A 1 114 ? 9.631 5.343 -13.380 1.00 72.06 114 ASN A N 1
ATOM 921 C CA . ASN A 1 114 ? 9.747 5.848 -12.013 1.00 72.06 114 ASN A CA 1
ATOM 922 C C . ASN A 1 114 ? 9.988 4.689 -11.045 1.00 72.06 114 ASN A C 1
ATOM 924 O O . ASN A 1 114 ? 9.114 3.841 -10.857 1.00 72.06 114 ASN A O 1
ATOM 928 N N . ILE A 1 115 ? 11.176 4.672 -10.443 1.00 79.31 115 ILE A N 1
ATOM 929 C CA . ILE A 1 115 ? 11.607 3.652 -9.490 1.00 79.31 115 ILE A CA 1
ATOM 930 C C . ILE A 1 115 ? 11.885 4.308 -8.146 1.00 79.31 115 ILE A C 1
ATOM 932 O O . ILE A 1 115 ? 12.524 5.356 -8.071 1.00 79.31 115 ILE A O 1
ATOM 936 N N . MET A 1 116 ? 11.392 3.684 -7.082 1.00 77.75 116 MET A N 1
ATOM 937 C CA . MET A 1 116 ? 11.740 4.031 -5.714 1.00 77.75 116 MET A CA 1
ATOM 938 C C . MET A 1 116 ? 12.703 2.982 -5.168 1.00 77.75 116 MET A C 1
ATOM 940 O O . MET A 1 116 ? 12.390 1.791 -5.151 1.00 77.75 116 MET A O 1
ATOM 944 N N . LEU A 1 117 ? 13.867 3.442 -4.706 1.00 78.88 117 LEU A N 1
ATOM 945 C CA . LEU A 1 117 ? 14.801 2.600 -3.965 1.00 78.88 117 LEU A CA 1
ATOM 946 C C . LEU A 1 117 ? 14.168 2.129 -2.655 1.00 78.88 117 LEU A C 1
ATOM 948 O O . LEU A 1 117 ? 13.532 2.916 -1.949 1.00 78.88 117 LEU A O 1
ATOM 952 N N . MET A 1 118 ? 14.395 0.863 -2.305 1.00 77.25 118 MET A N 1
ATOM 953 C CA . MET A 1 118 ? 13.899 0.273 -1.055 1.00 77.25 118 MET A CA 1
ATOM 954 C C . MET A 1 118 ? 14.312 1.072 0.189 1.00 77.25 118 MET A C 1
ATOM 956 O O . MET A 1 118 ? 13.494 1.288 1.076 1.00 77.25 118 MET A O 1
ATOM 960 N N . GLU A 1 119 ? 15.542 1.583 0.245 1.00 72.56 119 GLU A N 1
ATOM 961 C CA . GLU A 1 119 ? 16.022 2.403 1.370 1.00 72.56 119 GLU A CA 1
ATOM 962 C C . GLU A 1 119 ? 15.207 3.693 1.556 1.00 72.56 119 GLU A C 1
ATOM 964 O O . GLU A 1 119 ? 14.828 4.047 2.675 1.00 72.56 119 GLU A O 1
ATOM 969 N N . ASN A 1 120 ? 14.833 4.345 0.450 1.00 76.75 120 ASN A N 1
ATOM 970 C CA . ASN A 1 120 ? 14.000 5.544 0.470 1.00 76.75 120 ASN A CA 1
ATOM 971 C C . ASN A 1 120 ? 12.582 5.231 0.941 1.00 76.75 120 ASN A C 1
ATOM 973 O O . ASN A 1 120 ? 11.906 6.103 1.486 1.00 76.75 120 ASN A O 1
ATOM 977 N N . LEU A 1 121 ? 12.130 3.994 0.738 1.00 76.69 121 LEU A N 1
ATOM 978 C CA . LEU A 1 121 ? 10.841 3.550 1.224 1.00 76.69 121 LEU A CA 1
ATOM 979 C C . LEU A 1 121 ? 10.834 3.363 2.742 1.00 76.69 121 LEU A C 1
ATOM 981 O O . LEU A 1 121 ? 9.942 3.873 3.417 1.00 76.69 121 LEU A O 1
ATOM 985 N N . PHE A 1 122 ? 11.861 2.715 3.292 1.00 73.25 122 PHE A N 1
ATOM 986 C CA . PHE A 1 122 ? 12.015 2.572 4.742 1.00 73.25 122 PHE A CA 1
ATOM 987 C C . PHE A 1 122 ? 12.216 3.923 5.438 1.00 73.25 122 PHE A C 1
ATOM 989 O O . PHE A 1 122 ? 11.634 4.163 6.494 1.00 73.25 122 PHE A O 1
ATOM 996 N N . ALA A 1 123 ? 12.940 4.857 4.814 1.00 70.31 123 ALA A N 1
ATOM 997 C CA . ALA A 1 123 ? 13.084 6.219 5.330 1.00 70.31 123 ALA A CA 1
ATOM 998 C C . ALA A 1 123 ? 11.744 6.976 5.436 1.00 70.31 123 ALA A C 1
ATOM 1000 O O . ALA A 1 123 ? 11.609 7.899 6.239 1.00 70.31 123 ALA A O 1
ATOM 1001 N N . LYS A 1 124 ? 10.727 6.605 4.646 1.00 68.25 124 LYS A N 1
ATOM 1002 C CA . LYS A 1 124 ? 9.376 7.178 4.772 1.00 68.25 124 LYS A CA 1
ATOM 1003 C C . LYS A 1 124 ? 8.597 6.617 5.960 1.00 68.25 124 LYS A C 1
ATOM 1005 O O . LYS A 1 124 ? 7.696 7.297 6.441 1.00 68.25 124 LYS A O 1
ATOM 1010 N N . LEU A 1 125 ? 8.958 5.431 6.449 1.00 63.47 125 LEU A N 1
ATOM 1011 C CA . LEU A 1 125 ? 8.378 4.836 7.655 1.00 63.47 125 LEU A CA 1
ATOM 1012 C C . LEU A 1 125 ? 8.990 5.426 8.929 1.00 63.47 125 LEU A C 1
ATOM 1014 O O . LEU A 1 125 ? 8.278 5.645 9.904 1.00 63.47 125 LEU A O 1
ATOM 1018 N N . SER A 1 126 ? 10.286 5.755 8.915 1.00 55.62 126 SER A N 1
ATOM 1019 C CA . SER A 1 126 ? 10.984 6.278 10.099 1.00 55.62 126 SER A CA 1
ATOM 1020 C C . SER A 1 126 ? 10.668 7.741 10.427 1.00 55.62 126 SER A C 1
ATOM 1022 O O . SER A 1 126 ? 10.762 8.138 11.583 1.00 55.62 126 SER A O 1
ATOM 1024 N N . LYS A 1 127 ? 10.223 8.551 9.455 1.00 50.84 127 LYS A N 1
ATOM 1025 C CA . LYS A 1 127 ? 9.893 9.977 9.675 1.00 50.84 127 LYS A CA 1
ATOM 1026 C C . LYS A 1 127 ? 8.631 10.240 10.513 1.00 50.84 127 LYS A C 1
ATOM 1028 O O . LYS A 1 127 ? 8.315 11.400 10.752 1.00 50.84 127 LYS A O 1
ATOM 1033 N N . LYS A 1 128 ? 7.911 9.200 10.947 1.00 46.12 128 LYS A N 1
ATOM 1034 C CA . LYS A 1 128 ? 6.783 9.302 11.894 1.00 46.12 128 LYS A CA 1
ATOM 1035 C C . LYS A 1 128 ? 7.091 8.737 13.289 1.00 46.12 128 LYS A C 1
ATOM 1037 O O . LYS A 1 128 ? 6.215 8.765 14.142 1.00 46.12 128 LYS A O 1
ATOM 1042 N N . ALA A 1 129 ? 8.310 8.246 13.515 1.00 33.62 129 ALA A N 1
ATOM 1043 C CA . ALA A 1 129 ? 8.758 7.682 14.784 1.00 33.62 129 ALA A CA 1
ATOM 1044 C C . ALA A 1 129 ? 9.879 8.540 15.398 1.00 33.62 129 ALA A C 1
ATOM 1046 O O . ALA A 1 129 ? 10.977 8.040 15.632 1.00 33.62 129 ALA A O 1
ATOM 1047 N N . ILE A 1 130 ? 9.628 9.841 15.587 1.00 33.06 130 ILE A N 1
ATOM 1048 C CA . ILE A 1 130 ? 10.408 10.734 16.463 1.00 33.06 130 ILE A CA 1
ATOM 1049 C C . ILE A 1 130 ? 9.439 11.725 17.102 1.00 33.06 130 ILE A C 1
ATOM 1051 O O . ILE A 1 130 ? 8.640 12.309 16.335 1.00 33.06 130 ILE A O 1
#